Protein AF-A0A212FKU5-F1 (afdb_monomer_lite)

Sequence (119 aa):
MDLVDRCWCGLSRTAHGANIPVAPPGEAWVPQRHTQAGPTDAYGTVEFQGGPHPTKAQYVRLSHDTRPDLIVQLLTREWALERPKLLITIQGGKANFDLQPKLKKVLRKESKTGPIKST

Radius of gyration: 22.18 Å; chains: 1; bounding box: 46×38×59 Å

Organism: NCBI:txid278856

Structure (mmCIF, N/CA/C/O backbone):
data_AF-A0A212FKU5-F1
#
_entry.id   AF-A0A212FKU5-F1
#
loop_
_atom_site.group_PDB
_atom_site.id
_atom_site.type_symbol
_atom_site.label_atom_id
_atom_site.label_alt_id
_atom_site.label_comp_id
_atom_site.label_asym_id
_atom_site.label_entity_id
_atom_site.label_seq_id
_atom_site.pdbx_PDB_ins_code
_atom_site.Cartn_x
_atom_site.Cartn_y
_atom_site.Cartn_z
_atom_site.occupancy
_atom_site.B_iso_or_equiv
_atom_site.auth_seq_id
_atom_site.auth_comp_id
_atom_site.auth_asym_id
_atom_site.auth_atom_id
_atom_site.pdbx_PDB_model_num
ATOM 1 N N . MET A 1 1 ? 23.458 14.230 -25.973 1.00 41.03 1 MET A N 1
ATOM 2 C CA . MET A 1 1 ? 22.614 13.167 -26.562 1.00 41.03 1 MET A CA 1
ATOM 3 C C . MET A 1 1 ? 22.437 12.131 -25.457 1.00 41.03 1 MET A C 1
ATOM 5 O O . MET A 1 1 ? 23.149 11.149 -25.477 1.00 41.03 1 MET A O 1
ATOM 9 N N . ASP A 1 2 ? 21.592 12.355 -24.441 1.00 48.28 2 ASP A N 1
ATOM 10 C CA . ASP A 1 2 ? 21.721 11.585 -23.178 1.00 48.28 2 ASP A CA 1
ATOM 11 C C . ASP A 1 2 ? 20.374 11.225 -22.537 1.00 48.28 2 ASP A C 1
ATOM 13 O O . ASP A 1 2 ? 20.142 11.472 -21.356 1.00 48.28 2 ASP A O 1
ATOM 17 N N . LEU A 1 3 ? 19.456 10.646 -23.321 1.00 53.66 3 LEU A N 1
ATOM 18 C CA . LEU A 1 3 ? 18.154 10.186 -22.811 1.00 53.66 3 LEU A CA 1
ATOM 19 C C . LEU A 1 3 ? 17.977 8.655 -22.774 1.00 53.66 3 LEU A C 1
ATOM 21 O O . LEU A 1 3 ? 16.908 8.198 -22.388 1.00 53.66 3 LEU A O 1
ATOM 25 N N . VAL A 1 4 ? 18.968 7.853 -23.185 1.00 58.00 4 VAL A N 1
ATOM 26 C CA . VAL A 1 4 ? 18.694 6.472 -23.651 1.00 58.00 4 VAL A CA 1
ATOM 27 C C . VAL A 1 4 ? 19.090 5.352 -22.673 1.00 58.00 4 VAL A C 1
ATOM 29 O O . VAL A 1 4 ? 18.725 4.210 -22.911 1.00 58.00 4 VAL A O 1
ATOM 32 N N . ASP A 1 5 ? 19.744 5.628 -21.538 1.00 73.56 5 ASP A N 1
ATOM 33 C CA . ASP A 1 5 ? 20.304 4.546 -20.691 1.00 73.56 5 ASP A CA 1
ATOM 34 C C . ASP A 1 5 ? 19.703 4.435 -19.274 1.00 73.56 5 ASP A C 1
ATOM 36 O O . ASP A 1 5 ? 20.335 3.949 -18.328 1.00 73.56 5 ASP A O 1
ATOM 40 N N . ARG A 1 6 ? 18.454 4.891 -19.111 1.00 82.44 6 ARG A N 1
ATOM 41 C CA . ARG A 1 6 ? 17.681 4.721 -17.870 1.00 82.44 6 ARG A CA 1
ATOM 42 C C . ARG A 1 6 ? 16.587 3.676 -18.047 1.00 82.44 6 ARG A C 1
ATOM 44 O O . ARG A 1 6 ? 15.856 3.685 -19.032 1.00 82.44 6 ARG A O 1
ATOM 51 N N . CYS A 1 7 ? 16.455 2.805 -17.055 1.00 84.12 7 CYS A N 1
ATOM 52 C CA . CYS A 1 7 ? 15.339 1.875 -16.945 1.00 84.12 7 CYS A CA 1
ATOM 53 C C . CYS A 1 7 ? 14.041 2.631 -16.605 1.00 84.12 7 CYS A C 1
ATOM 55 O O . CYS A 1 7 ? 14.085 3.721 -16.030 1.00 84.12 7 CYS A O 1
ATOM 57 N N . TRP A 1 8 ? 12.875 2.035 -16.875 1.00 84.69 8 TRP A N 1
ATOM 58 C CA . TRP A 1 8 ? 11.565 2.598 -16.506 1.00 84.69 8 TRP A CA 1
ATOM 59 C C . TRP A 1 8 ? 11.389 2.865 -15.006 1.00 84.69 8 TRP A C 1
ATOM 61 O O . TRP A 1 8 ? 10.551 3.678 -14.627 1.00 84.69 8 TRP A O 1
ATOM 71 N N . CYS A 1 9 ? 12.191 2.239 -14.141 1.00 85.44 9 CYS A N 1
ATOM 72 C CA . CYS A 1 9 ? 12.211 2.544 -12.709 1.00 85.44 9 CYS A CA 1
ATOM 73 C C . CYS A 1 9 ? 13.002 3.821 -12.351 1.00 85.44 9 CYS A C 1
ATOM 75 O O . CYS A 1 9 ? 13.067 4.192 -11.182 1.00 85.44 9 CYS A O 1
ATOM 77 N N . GLY A 1 10 ? 13.625 4.482 -13.333 1.00 87.06 10 GLY A N 1
ATOM 78 C CA . GLY A 1 10 ? 14.404 5.715 -13.172 1.00 87.06 10 GLY A CA 1
ATOM 79 C C . GLY A 1 10 ? 15.889 5.512 -12.847 1.00 87.06 10 GLY A C 1
ATOM 80 O O . GLY A 1 10 ? 16.663 6.475 -12.924 1.00 87.06 10 GLY A O 1
ATOM 81 N N . LEU A 1 11 ? 16.302 4.280 -12.527 1.00 86.44 11 LEU A N 1
ATOM 82 C CA . LEU A 1 11 ? 17.697 3.911 -12.273 1.00 86.44 11 LEU A CA 1
ATOM 83 C C . LEU A 1 11 ? 18.496 3.759 -13.577 1.00 86.44 11 LEU A C 1
ATOM 85 O O . LEU A 1 11 ? 17.936 3.523 -14.651 1.00 86.44 11 LEU A O 1
ATOM 89 N N . SER A 1 12 ? 19.820 3.916 -13.485 1.00 87.00 12 SER A N 1
ATOM 90 C CA . SER A 1 12 ? 20.718 3.683 -14.619 1.00 87.00 12 SER A CA 1
ATOM 91 C C . SER A 1 12 ? 20.767 2.203 -14.975 1.00 87.00 12 SER A C 1
ATOM 93 O O . SER A 1 12 ? 20.595 1.336 -14.117 1.00 87.00 12 SER A O 1
ATOM 95 N N . ARG A 1 13 ? 21.097 1.896 -16.230 1.00 80.88 13 ARG A N 1
ATOM 96 C CA . ARG A 1 13 ? 21.323 0.512 -16.658 1.00 80.88 13 ARG A CA 1
ATOM 97 C C . ARG A 1 13 ? 22.362 -0.218 -15.803 1.00 80.88 13 ARG A C 1
ATOM 99 O O . ARG A 1 13 ? 22.159 -1.379 -15.490 1.00 80.88 13 ARG A O 1
ATOM 106 N N . THR A 1 14 ? 23.420 0.475 -15.378 1.00 84.31 14 THR A N 1
ATOM 107 C CA . THR A 1 14 ? 24.490 -0.062 -14.516 1.00 84.31 14 THR A CA 1
ATOM 108 C C . THR A 1 14 ? 24.058 -0.366 -13.083 1.00 84.31 14 THR A C 1
ATOM 110 O O . THR A 1 14 ? 24.706 -1.171 -12.421 1.00 84.31 14 THR A O 1
ATOM 113 N N . ALA A 1 15 ? 22.986 0.265 -12.588 1.00 85.81 15 ALA A N 1
ATOM 114 C CA . ALA A 1 15 ? 22.410 -0.068 -11.284 1.00 85.81 15 ALA A CA 1
ATOM 115 C C . ALA A 1 15 ? 21.714 -1.434 -11.311 1.00 85.81 15 ALA A C 1
ATOM 117 O O . ALA A 1 15 ? 21.475 -2.045 -10.270 1.00 85.81 15 ALA A O 1
ATOM 118 N N . HIS A 1 16 ? 21.390 -1.910 -12.508 1.00 81.12 16 HIS A N 1
ATOM 119 C CA . HIS A 1 16 ? 20.934 -3.258 -12.723 1.00 81.12 16 HIS A CA 1
ATOM 120 C C . HIS A 1 16 ? 22.105 -4.129 -13.194 1.00 81.12 16 HIS A C 1
ATOM 122 O O . HIS A 1 16 ? 23.014 -3.661 -13.875 1.00 81.12 16 HIS A O 1
ATOM 128 N N . GLY A 1 17 ? 22.118 -5.406 -12.812 1.00 78.94 17 GLY A N 1
ATOM 129 C CA . GLY A 1 17 ? 23.161 -6.329 -13.266 1.00 78.94 17 GLY A CA 1
ATOM 130 C C . GLY A 1 17 ? 23.214 -6.445 -14.797 1.00 78.94 17 GLY A C 1
ATOM 131 O O . GLY A 1 17 ? 22.296 -6.036 -15.504 1.00 78.94 17 GLY A O 1
ATOM 132 N N . ALA A 1 18 ? 24.272 -7.065 -15.323 1.00 74.50 18 ALA A N 1
ATOM 133 C CA . ALA A 1 18 ? 24.516 -7.146 -16.769 1.00 74.50 18 ALA A CA 1
ATOM 134 C C . ALA A 1 18 ? 23.398 -7.842 -17.586 1.00 74.50 18 ALA A C 1
ATOM 136 O O . ALA A 1 18 ? 23.317 -7.647 -18.795 1.00 74.50 18 ALA A O 1
ATOM 137 N N . ASN A 1 19 ? 22.518 -8.613 -16.935 1.00 76.44 19 ASN A N 1
ATOM 138 C CA . ASN A 1 19 ? 21.527 -9.485 -17.574 1.00 76.44 19 ASN A CA 1
ATOM 139 C C . ASN A 1 19 ? 20.075 -9.002 -17.397 1.00 76.44 19 ASN A C 1
ATOM 141 O O . ASN A 1 19 ? 19.196 -9.801 -17.075 1.00 76.44 19 ASN A O 1
ATOM 145 N N . ILE A 1 20 ? 19.799 -7.708 -17.581 1.00 79.31 20 ILE A N 1
ATOM 146 C CA . ILE A 1 20 ? 18.410 -7.219 -17.611 1.00 79.31 20 ILE A CA 1
ATOM 147 C C . ILE A 1 20 ? 17.800 -7.385 -19.006 1.00 79.31 20 ILE A C 1
ATOM 149 O O . ILE A 1 20 ? 18.386 -6.897 -19.977 1.00 79.31 20 ILE A O 1
ATOM 153 N N . PRO A 1 21 ? 16.608 -8.005 -19.117 1.00 79.62 21 PRO A N 1
ATOM 154 C CA . PRO A 1 21 ? 15.850 -8.036 -20.360 1.00 79.62 21 PRO A CA 1
ATOM 155 C C . PRO A 1 21 ? 15.550 -6.621 -20.861 1.00 79.62 21 PRO A C 1
ATOM 157 O O . PRO A 1 21 ? 15.009 -5.791 -20.131 1.00 79.62 21 PRO A O 1
ATOM 160 N N . VAL A 1 22 ? 15.876 -6.355 -22.123 1.00 82.00 22 VAL A N 1
ATOM 161 C CA . VAL A 1 22 ? 15.518 -5.104 -22.798 1.00 82.00 22 VAL A CA 1
ATOM 162 C C . VAL A 1 22 ? 14.267 -5.368 -23.623 1.00 82.00 22 VAL A C 1
ATOM 164 O O . VAL A 1 22 ? 14.256 -6.293 -24.436 1.00 82.00 22 VAL A O 1
ATOM 167 N N . ALA A 1 23 ? 13.209 -4.587 -23.404 1.00 81.88 23 ALA A N 1
ATOM 168 C CA . ALA A 1 23 ? 12.004 -4.733 -24.210 1.00 81.88 23 ALA A CA 1
ATOM 169 C C . ALA A 1 23 ? 12.246 -4.216 -25.645 1.00 81.88 23 ALA A C 1
ATOM 171 O O . ALA A 1 23 ? 13.048 -3.294 -25.840 1.00 81.88 23 ALA A O 1
ATOM 172 N N . PRO A 1 24 ? 11.552 -4.772 -26.650 1.00 84.50 24 PRO A N 1
ATOM 173 C CA . PRO A 1 24 ? 11.545 -4.250 -28.008 1.00 84.50 24 PRO A CA 1
ATOM 174 C C . PRO A 1 24 ? 11.213 -2.747 -28.071 1.00 84.50 24 PRO A C 1
ATOM 176 O O . PRO A 1 24 ? 10.396 -2.255 -27.284 1.00 84.50 24 PRO A O 1
ATOM 179 N N . PRO A 1 25 ? 11.787 -2.006 -29.036 1.00 83.12 25 PRO A N 1
ATOM 180 C CA . PRO A 1 25 ? 11.421 -0.614 -29.267 1.00 83.12 25 PRO A CA 1
ATOM 181 C C . PRO A 1 25 ? 9.915 -0.460 -29.511 1.00 83.12 25 PRO A C 1
ATOM 183 O O . PRO A 1 25 ? 9.327 -1.204 -30.293 1.00 83.12 25 PRO A O 1
ATOM 186 N N . GLY A 1 26 ? 9.296 0.528 -28.862 1.00 84.50 26 GLY A N 1
ATOM 187 C CA . GLY A 1 26 ? 7.866 0.817 -29.012 1.00 84.50 26 GLY A CA 1
ATOM 188 C C . GLY A 1 26 ? 6.934 -0.056 -28.166 1.00 84.50 26 GLY A C 1
ATOM 189 O O . GLY A 1 26 ? 5.722 0.141 -28.223 1.00 84.50 26 GLY A O 1
ATOM 190 N N . GLU A 1 27 ? 7.461 -0.983 -27.360 1.00 88.94 27 GLU A N 1
ATOM 191 C CA . GLU A 1 27 ? 6.634 -1.744 -26.428 1.00 88.94 27 GLU A CA 1
ATOM 192 C C . GLU A 1 27 ? 6.131 -0.865 -25.265 1.00 88.94 27 GLU A C 1
ATOM 194 O O . GLU A 1 27 ? 6.885 -0.108 -24.650 1.00 88.94 27 GLU A O 1
ATOM 199 N N . ALA A 1 28 ? 4.838 -0.982 -24.944 1.00 89.19 28 ALA A N 1
ATOM 200 C CA . ALA A 1 28 ? 4.249 -0.326 -23.786 1.00 89.19 28 ALA A CA 1
ATOM 201 C C . ALA A 1 28 ? 4.673 -1.018 -22.482 1.00 89.19 28 ALA A C 1
ATOM 203 O O . ALA A 1 28 ? 4.611 -2.242 -22.353 1.00 89.19 28 ALA A O 1
ATOM 204 N N . TRP A 1 29 ? 5.041 -0.221 -21.480 1.00 88.56 29 TRP A N 1
ATOM 205 C CA . TRP A 1 29 ? 5.393 -0.753 -20.171 1.00 88.56 29 TRP A CA 1
ATOM 206 C C . TRP A 1 29 ? 4.171 -1.382 -19.491 1.00 88.56 29 TRP A C 1
ATOM 208 O O . TRP A 1 29 ? 3.140 -0.739 -19.297 1.00 88.56 29 TRP A O 1
ATOM 218 N N . VAL A 1 30 ? 4.319 -2.643 -19.093 1.00 90.38 30 VAL A N 1
ATOM 219 C CA . VAL A 1 30 ? 3.354 -3.391 -18.277 1.00 90.38 30 VAL A CA 1
ATOM 220 C C . VAL A 1 30 ? 4.049 -3.972 -17.040 1.00 90.38 30 VAL A C 1
ATOM 222 O O . VAL A 1 30 ? 5.080 -4.639 -17.207 1.00 90.38 30 VAL A O 1
ATOM 225 N N . PRO A 1 31 ? 3.514 -3.768 -15.816 1.00 90.25 31 PRO A N 1
ATOM 226 C CA . PRO A 1 31 ? 4.161 -4.204 -14.577 1.00 90.25 31 PRO A CA 1
ATOM 227 C C . PRO A 1 31 ? 4.558 -5.681 -14.593 1.00 90.25 31 PRO A C 1
ATOM 229 O O . PRO A 1 31 ? 5.676 -6.028 -14.232 1.00 90.25 31 PRO A O 1
ATOM 232 N N . GLN A 1 32 ? 3.677 -6.550 -15.086 1.00 89.75 32 GLN A N 1
ATOM 233 C CA . GLN A 1 32 ? 3.843 -8.003 -15.033 1.00 89.75 32 GLN A CA 1
ATOM 234 C C . GLN A 1 32 ? 5.009 -8.518 -15.887 1.00 89.75 32 GLN A C 1
ATOM 236 O O . GLN A 1 32 ? 5.548 -9.579 -15.594 1.00 89.75 32 GLN A O 1
ATOM 241 N N . ARG A 1 33 ? 5.395 -7.794 -16.947 1.00 88.50 33 ARG A N 1
ATOM 242 C CA . ARG A 1 33 ? 6.509 -8.187 -17.835 1.00 88.50 33 ARG A CA 1
ATOM 243 C C . ARG A 1 33 ? 7.790 -7.410 -17.562 1.00 88.50 33 ARG A C 1
ATOM 245 O O . ARG A 1 33 ? 8.870 -7.91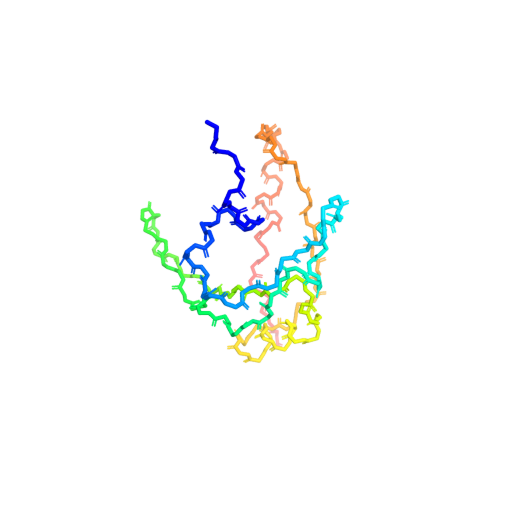1 -17.845 1.00 88.50 33 ARG A O 1
ATOM 252 N N . HIS A 1 34 ? 7.668 -6.192 -17.043 1.00 88.75 34 HIS A N 1
ATOM 253 C CA . HIS A 1 34 ? 8.780 -5.246 -16.926 1.00 88.75 34 HIS A CA 1
ATOM 254 C C . HIS A 1 34 ? 9.205 -4.986 -15.478 1.00 88.75 34 HIS A C 1
ATOM 256 O O . HIS A 1 34 ? 9.983 -4.069 -15.215 1.00 88.75 34 HIS A O 1
ATOM 262 N N . THR A 1 35 ? 8.688 -5.767 -14.530 1.00 88.56 35 THR A N 1
ATOM 263 C CA . THR A 1 35 ? 9.137 -5.776 -13.137 1.00 88.56 35 THR A CA 1
ATOM 264 C C . THR A 1 35 ? 9.411 -7.203 -12.688 1.00 88.56 35 THR A C 1
ATOM 266 O O . THR A 1 35 ? 8.922 -8.162 -13.283 1.00 88.56 35 THR A O 1
ATOM 269 N N . GLN A 1 36 ? 10.210 -7.340 -11.635 1.00 86.88 36 GLN A N 1
ATOM 270 C CA . GLN A 1 36 ? 10.495 -8.615 -10.997 1.00 86.88 36 GLN A CA 1
ATOM 271 C C . GLN A 1 36 ? 10.040 -8.543 -9.542 1.00 86.88 36 GLN A C 1
ATOM 273 O O . GLN A 1 36 ? 10.419 -7.622 -8.816 1.00 86.88 36 GLN A O 1
ATOM 278 N N . ALA A 1 37 ? 9.235 -9.516 -9.120 1.00 90.69 37 ALA A N 1
ATOM 279 C CA . ALA A 1 37 ? 8.852 -9.642 -7.724 1.00 90.69 37 ALA A CA 1
ATOM 280 C C . ALA A 1 37 ? 10.061 -10.081 -6.886 1.00 90.69 37 ALA A C 1
ATOM 282 O O . ALA A 1 37 ? 10.784 -11.010 -7.249 1.00 90.69 37 ALA A O 1
ATOM 283 N N . GLY A 1 38 ? 10.255 -9.419 -5.752 1.00 91.75 38 GLY A N 1
ATOM 284 C CA . GLY A 1 38 ? 11.259 -9.763 -4.754 1.00 91.75 38 GLY A CA 1
ATOM 285 C C . GLY A 1 38 ? 10.687 -9.603 -3.346 1.00 91.75 38 GLY A C 1
ATOM 286 O O . GLY A 1 38 ? 9.635 -8.974 -3.181 1.00 91.75 38 GLY A O 1
ATOM 287 N N . PRO A 1 39 ? 11.345 -10.179 -2.326 1.00 95.38 39 PRO A N 1
ATOM 288 C CA . PRO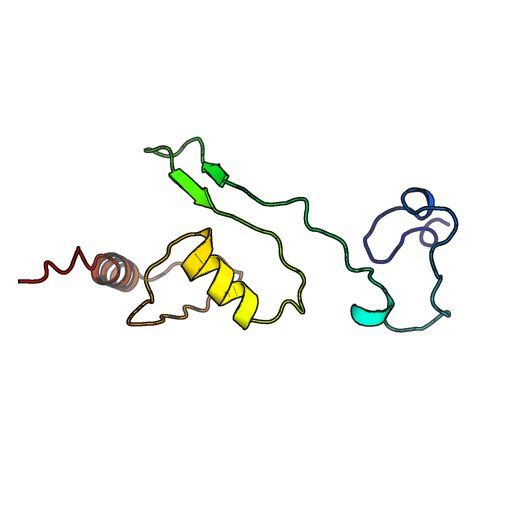 A 1 39 ? 10.943 -9.975 -0.941 1.00 95.38 39 PRO A CA 1
ATOM 289 C C . PRO A 1 39 ? 11.019 -8.487 -0.576 1.00 95.38 39 PRO A C 1
ATOM 291 O O . PRO A 1 39 ? 11.912 -7.770 -1.026 1.00 95.38 39 PRO A O 1
ATOM 294 N N . THR A 1 40 ? 10.073 -8.022 0.241 1.00 96.00 40 THR A N 1
ATOM 295 C CA . THR A 1 40 ? 10.083 -6.644 0.740 1.00 96.00 40 THR A CA 1
ATOM 296 C C . THR A 1 40 ? 11.066 -6.513 1.900 1.00 96.00 40 THR A C 1
ATOM 298 O O . THR A 1 40 ? 11.075 -7.321 2.824 1.00 96.00 40 THR A O 1
ATOM 301 N N . ASP A 1 41 ? 11.884 -5.475 1.852 1.00 97.12 41 ASP A N 1
ATOM 302 C CA . ASP A 1 41 ? 12.802 -5.026 2.901 1.00 97.12 41 ASP A CA 1
ATOM 303 C C . ASP A 1 41 ? 12.234 -3.842 3.707 1.00 97.12 41 ASP A C 1
ATOM 305 O O . ASP A 1 41 ? 12.819 -3.411 4.696 1.00 97.12 41 ASP A O 1
ATOM 309 N N . ALA A 1 42 ? 11.082 -3.310 3.288 1.00 97.69 42 ALA A N 1
ATOM 310 C CA . ALA A 1 42 ? 10.462 -2.120 3.853 1.00 97.69 42 ALA A CA 1
ATOM 311 C C . ALA A 1 42 ? 9.235 -2.500 4.691 1.00 97.69 42 ALA A C 1
ATOM 313 O O . ALA A 1 42 ? 8.095 -2.491 4.209 1.00 97.69 42 ALA A O 1
ATOM 314 N N . TYR A 1 43 ? 9.481 -2.844 5.951 1.00 97.31 43 TYR A N 1
ATOM 315 C CA . TYR A 1 43 ? 8.459 -3.159 6.946 1.00 97.31 43 TYR A CA 1
ATOM 316 C C . TYR A 1 43 ? 8.952 -2.837 8.362 1.00 97.31 43 TYR A C 1
ATOM 318 O O . TYR A 1 43 ? 10.153 -2.716 8.603 1.00 97.31 43 TYR A O 1
ATOM 326 N N . GLY A 1 44 ? 8.028 -2.695 9.312 1.00 96.31 44 GLY A N 1
ATOM 327 C CA . GLY A 1 44 ? 8.350 -2.489 10.724 1.00 96.31 44 GLY A CA 1
ATOM 328 C C . GLY A 1 44 ? 7.470 -1.429 11.372 1.00 96.31 44 GLY A C 1
ATOM 329 O O . GLY A 1 44 ? 6.278 -1.341 11.085 1.00 96.31 44 GLY A O 1
ATOM 330 N N . THR A 1 45 ? 8.069 -0.617 12.243 1.00 95.88 45 THR A N 1
ATOM 331 C CA . THR A 1 45 ? 7.376 0.444 12.985 1.00 95.88 45 THR A CA 1
ATOM 332 C C . THR A 1 45 ? 8.029 1.792 12.701 1.00 95.88 45 THR A C 1
ATOM 334 O O . THR A 1 45 ? 9.229 1.948 12.914 1.00 95.88 45 THR A O 1
ATOM 337 N N . VAL A 1 46 ? 7.244 2.772 12.251 1.00 94.62 46 VAL A N 1
ATOM 338 C CA . VAL A 1 46 ? 7.662 4.179 12.160 1.00 94.62 46 VAL A CA 1
ATOM 339 C C . VAL A 1 46 ? 7.324 4.880 13.469 1.00 94.62 46 VAL A C 1
ATOM 341 O O . VAL A 1 46 ? 6.210 4.744 13.972 1.00 94.62 46 VAL A O 1
ATOM 344 N N . GLU A 1 47 ? 8.270 5.651 14.000 1.00 93.81 47 GLU A N 1
ATOM 345 C CA . GLU A 1 47 ? 8.068 6.531 15.151 1.00 93.81 47 GLU A CA 1
ATOM 346 C C . GLU A 1 47 ? 8.096 7.991 14.696 1.00 93.81 47 GLU A C 1
ATOM 348 O O . GLU A 1 47 ? 9.103 8.484 14.185 1.00 93.81 47 GLU A O 1
ATOM 353 N N . PHE A 1 48 ? 6.969 8.683 14.855 1.00 91.88 48 PHE A N 1
ATOM 354 C CA . PHE A 1 48 ? 6.845 10.081 14.461 1.00 91.88 48 PHE A CA 1
ATOM 355 C C . PHE A 1 48 ? 7.406 10.990 15.555 1.00 91.88 48 PHE A C 1
ATOM 357 O O . PHE A 1 48 ? 6.931 10.985 16.694 1.00 91.88 48 PHE A O 1
ATOM 364 N N . GLN A 1 49 ? 8.394 11.803 15.187 1.00 91.19 49 GLN A N 1
ATOM 365 C CA . GLN A 1 49 ? 8.992 12.815 16.056 1.00 91.19 49 GLN A CA 1
ATOM 366 C C . GLN A 1 49 ? 8.341 14.188 15.828 1.00 91.19 49 GLN A C 1
ATOM 368 O O . GLN A 1 49 ? 7.835 14.475 14.745 1.00 91.19 49 GLN A O 1
ATOM 373 N N . GLY A 1 50 ? 8.353 15.047 16.852 1.00 80.88 50 GLY A N 1
ATOM 374 C CA . GLY A 1 50 ? 7.862 16.431 16.757 1.00 80.88 50 GLY A CA 1
ATOM 375 C C . GLY A 1 50 ? 6.364 16.630 17.023 1.00 80.88 50 GLY A C 1
ATOM 376 O O . GLY A 1 50 ? 5.882 17.759 16.973 1.00 80.88 50 GLY A O 1
ATOM 377 N N . GLY A 1 51 ? 5.622 15.564 17.334 1.00 79.88 51 GLY A N 1
ATOM 378 C CA . GLY A 1 51 ? 4.255 15.656 17.852 1.00 79.88 51 GLY A CA 1
ATOM 379 C C . GLY A 1 51 ? 4.211 15.847 19.377 1.00 79.88 51 GLY A C 1
ATOM 380 O O . GLY A 1 51 ? 5.197 15.573 20.058 1.00 79.88 51 GLY A O 1
ATOM 381 N N . PRO A 1 52 ? 3.058 16.253 19.945 1.00 76.88 52 PRO A N 1
ATOM 382 C CA . PRO A 1 52 ? 2.886 16.373 21.397 1.00 76.88 52 PRO A CA 1
ATOM 383 C C . PRO A 1 52 ? 3.025 15.034 22.142 1.00 76.88 52 PRO A C 1
ATOM 385 O O . PRO A 1 52 ? 3.266 15.030 23.343 1.00 76.88 52 PRO A O 1
ATOM 388 N N . HIS A 1 53 ? 2.879 13.907 21.440 1.00 73.44 53 HIS A N 1
ATOM 389 C CA . HIS A 1 53 ? 3.118 12.565 21.963 1.00 73.44 53 HIS A CA 1
ATOM 390 C C . HIS A 1 53 ? 3.856 11.737 20.901 1.00 73.44 53 HIS A C 1
ATOM 392 O O . HIS A 1 53 ? 3.499 11.846 19.720 1.00 73.44 53 HIS A O 1
ATOM 398 N N . PRO A 1 54 ? 4.833 10.893 21.286 1.00 72.88 54 PRO A N 1
ATOM 399 C CA . PRO A 1 54 ? 5.404 9.902 20.383 1.00 72.88 54 PRO A CA 1
ATOM 400 C C . PRO A 1 54 ? 4.284 8.999 19.869 1.00 72.88 54 PRO A C 1
ATOM 402 O O . PRO A 1 54 ? 3.555 8.389 20.653 1.00 72.88 54 PRO A O 1
ATOM 405 N N . THR A 1 55 ? 4.120 8.934 18.551 1.00 88.88 55 THR A N 1
ATOM 406 C CA . THR A 1 55 ? 3.165 8.019 17.919 1.00 88.88 55 THR A CA 1
ATOM 407 C C . THR A 1 55 ? 3.939 6.996 17.109 1.00 88.88 55 THR A C 1
ATOM 409 O O . THR A 1 55 ? 4.860 7.339 16.368 1.00 88.88 55 THR A O 1
ATOM 412 N N . LYS A 1 56 ? 3.587 5.723 17.296 1.00 91.88 56 LYS A N 1
ATOM 413 C CA . LYS A 1 56 ? 4.166 4.593 16.573 1.00 91.88 56 LYS A CA 1
ATOM 414 C C . LYS A 1 56 ? 3.118 4.014 15.637 1.00 91.88 56 LYS A C 1
ATOM 416 O O . LYS A 1 56 ? 1.968 3.852 16.040 1.00 91.88 56 LYS A O 1
ATOM 421 N N . ALA A 1 57 ? 3.515 3.701 14.411 1.00 92.44 57 ALA A N 1
ATOM 422 C CA . ALA A 1 57 ? 2.651 3.065 13.424 1.00 92.44 57 ALA A CA 1
ATOM 423 C C . ALA A 1 57 ? 3.366 1.884 12.768 1.00 92.44 57 ALA A C 1
ATOM 425 O O . ALA A 1 57 ? 4.512 2.012 12.336 1.00 92.44 57 ALA A O 1
ATOM 426 N N . GLN A 1 58 ? 2.680 0.745 12.683 1.00 95.25 58 GLN A N 1
ATOM 427 C CA . GLN A 1 58 ? 3.145 -0.405 11.912 1.00 95.25 58 GLN A CA 1
ATOM 428 C C . GLN A 1 58 ? 2.979 -0.130 10.414 1.00 95.25 58 GLN A C 1
ATOM 430 O O . GLN A 1 58 ? 1.992 0.475 9.990 1.00 95.25 58 GLN A O 1
ATOM 435 N N . TYR A 1 59 ? 3.945 -0.567 9.611 1.00 96.81 59 TYR A N 1
ATOM 436 C CA . TYR A 1 59 ? 3.913 -0.422 8.160 1.00 96.81 59 TYR A CA 1
ATOM 437 C C . TYR A 1 59 ? 4.537 -1.631 7.458 1.00 96.81 59 TYR A C 1
ATOM 439 O O . TYR A 1 59 ? 5.401 -2.322 8.001 1.00 96.81 59 TYR A O 1
ATOM 447 N N . VAL A 1 60 ? 4.106 -1.861 6.219 1.00 97.62 60 VAL A N 1
ATOM 448 C CA . VAL A 1 60 ? 4.718 -2.803 5.278 1.00 97.62 60 VAL A CA 1
ATOM 449 C C . VAL A 1 60 ? 4.476 -2.317 3.851 1.00 97.62 60 VAL A C 1
ATOM 451 O O . VAL A 1 60 ? 3.391 -1.829 3.528 1.00 97.62 60 VAL A O 1
ATOM 454 N N . ARG A 1 61 ? 5.481 -2.442 2.982 1.00 97.50 61 ARG A N 1
ATOM 455 C CA . ARG A 1 61 ? 5.342 -2.236 1.535 1.00 97.50 61 ARG A CA 1
ATOM 456 C C . ARG A 1 61 ? 4.931 -3.544 0.860 1.00 97.50 61 ARG A C 1
ATOM 458 O O . ARG A 1 61 ? 5.629 -4.545 1.005 1.00 97.50 61 ARG A O 1
ATOM 465 N N . LEU A 1 62 ? 3.843 -3.507 0.092 1.00 96.56 62 LEU A N 1
ATOM 466 C CA . LEU A 1 62 ? 3.294 -4.649 -0.645 1.00 96.56 62 LEU A CA 1
ATOM 467 C C . LEU A 1 62 ? 3.388 -4.436 -2.160 1.00 96.56 62 LEU A C 1
ATOM 469 O O . LEU A 1 62 ? 3.410 -3.297 -2.630 1.00 96.56 62 LEU A O 1
ATOM 473 N N . SER A 1 63 ? 3.410 -5.533 -2.921 1.00 95.44 63 SER A N 1
ATOM 474 C CA . SER A 1 63 ? 3.263 -5.476 -4.379 1.00 95.44 63 SER A CA 1
ATOM 475 C C . SER A 1 63 ? 1.831 -5.091 -4.759 1.00 95.44 63 SER A C 1
ATOM 477 O O . SER A 1 63 ? 0.883 -5.426 -4.045 1.00 95.44 63 SER A O 1
ATOM 479 N N . HIS A 1 64 ? 1.675 -4.429 -5.904 1.00 93.19 64 HIS A N 1
ATOM 480 C CA . HIS A 1 64 ? 0.387 -3.980 -6.441 1.00 93.19 64 HIS A CA 1
ATOM 481 C C . HIS A 1 64 ? -0.633 -5.112 -6.672 1.00 93.19 64 HIS A C 1
ATOM 483 O O . HIS A 1 64 ? -1.834 -4.864 -6.655 1.00 93.19 64 HIS A O 1
ATOM 489 N N . ASP A 1 65 ? -0.156 -6.338 -6.880 1.00 94.44 65 ASP A N 1
ATOM 490 C CA . ASP A 1 65 ? -0.926 -7.554 -7.158 1.00 94.44 65 ASP A CA 1
ATOM 491 C C . ASP A 1 65 ? -1.013 -8.503 -5.949 1.00 94.44 65 ASP A C 1
ATOM 493 O O . ASP A 1 65 ? -1.463 -9.644 -6.071 1.00 94.44 65 ASP A O 1
ATOM 497 N N . THR A 1 66 ? -0.606 -8.043 -4.760 1.00 96.06 66 THR A N 1
ATOM 498 C CA . THR A 1 66 ? -0.725 -8.830 -3.525 1.00 96.06 66 THR A CA 1
ATOM 499 C C . THR A 1 66 ? -2.188 -9.186 -3.280 1.00 96.06 66 THR A C 1
ATOM 501 O O . THR A 1 66 ? -3.053 -8.309 -3.228 1.00 96.06 66 THR A O 1
ATOM 504 N N . ARG A 1 67 ? -2.477 -10.479 -3.091 1.00 97.62 67 ARG A N 1
ATOM 505 C CA . ARG A 1 67 ? -3.856 -10.930 -2.901 1.00 97.62 67 ARG A CA 1
ATOM 506 C C . ARG A 1 67 ? -4.464 -10.346 -1.610 1.00 97.62 67 ARG A C 1
ATOM 508 O O . ARG A 1 67 ? -3.807 -10.388 -0.565 1.00 97.62 67 ARG A O 1
ATOM 515 N N . PRO A 1 68 ? -5.722 -9.866 -1.632 1.00 97.31 68 PRO A N 1
ATOM 516 C CA . PRO A 1 68 ? -6.348 -9.244 -0.462 1.00 97.31 68 PRO A CA 1
ATOM 517 C C . PRO A 1 68 ? -6.460 -10.148 0.774 1.00 97.31 68 PRO A C 1
ATOM 519 O O . PRO A 1 68 ? -6.393 -9.649 1.896 1.00 97.31 68 PRO A O 1
ATOM 522 N N . ASP A 1 69 ? -6.599 -11.466 0.604 1.00 97.62 69 ASP A N 1
ATOM 523 C CA . ASP A 1 69 ? -6.679 -12.426 1.716 1.00 97.62 69 ASP A CA 1
ATOM 524 C C . ASP A 1 69 ? -5.420 -12.408 2.592 1.00 97.62 69 ASP A C 1
ATOM 526 O O . ASP A 1 69 ? -5.518 -12.453 3.819 1.00 97.62 69 ASP A O 1
ATOM 530 N N . LEU A 1 70 ? -4.246 -12.248 1.974 1.00 97.19 70 LEU A N 1
ATOM 531 C CA . LEU A 1 70 ? -2.974 -12.141 2.686 1.00 97.19 70 LEU A CA 1
ATOM 532 C C . LEU A 1 70 ? -2.888 -10.835 3.483 1.00 97.19 70 LEU A C 1
ATOM 534 O O . LEU A 1 70 ? -2.360 -10.825 4.592 1.00 97.19 70 LEU A O 1
ATOM 538 N N . ILE A 1 71 ? -3.458 -9.746 2.958 1.00 96.88 71 ILE A N 1
ATOM 539 C CA . ILE A 1 71 ? -3.520 -8.450 3.649 1.00 96.88 71 ILE A CA 1
ATOM 540 C C . ILE A 1 71 ? -4.424 -8.559 4.881 1.00 96.88 71 ILE A C 1
ATOM 542 O O . ILE A 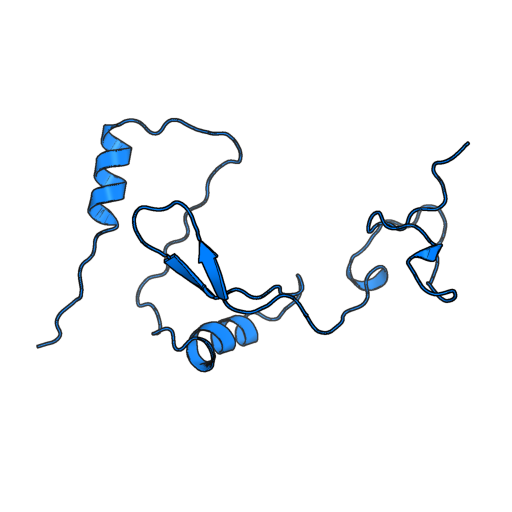1 71 ? -4.050 -8.123 5.966 1.00 96.88 71 ILE A O 1
ATOM 546 N N . VAL A 1 72 ? -5.592 -9.193 4.753 1.00 95.75 72 VAL A N 1
ATOM 547 C CA . VAL A 1 72 ? -6.490 -9.424 5.896 1.00 95.75 72 VAL A CA 1
ATOM 548 C C . VAL A 1 72 ? -5.823 -10.319 6.944 1.00 95.75 72 VAL A C 1
ATOM 550 O O . VAL A 1 72 ? -5.937 -10.047 8.142 1.00 95.75 72 VAL A O 1
ATOM 553 N N . GLN A 1 73 ? -5.100 -11.359 6.519 1.00 96.75 73 GLN A N 1
ATOM 554 C CA . GLN A 1 73 ? -4.341 -12.214 7.430 1.00 96.75 73 GLN A CA 1
ATOM 555 C C . GLN A 1 73 ? -3.264 -11.423 8.181 1.00 96.75 73 GLN A C 1
ATOM 557 O O . GLN A 1 73 ? -3.170 -11.560 9.396 1.00 96.75 73 GLN A O 1
ATOM 562 N N . LEU A 1 74 ? -2.498 -10.578 7.488 1.00 96.81 74 LEU A N 1
ATOM 563 C CA . LEU A 1 74 ? -1.497 -9.706 8.105 1.00 96.81 74 LEU A CA 1
ATOM 564 C C . LEU A 1 74 ? -2.132 -8.820 9.187 1.00 96.81 74 LEU A C 1
ATOM 566 O O . LEU A 1 74 ? -1.676 -8.816 10.327 1.00 96.81 74 LEU A O 1
ATOM 570 N N . LEU A 1 75 ? -3.213 -8.114 8.844 1.00 96.19 75 LEU A N 1
ATOM 571 C CA . LEU A 1 75 ? -3.891 -7.197 9.762 1.00 96.19 75 LEU A CA 1
ATOM 572 C C . LEU A 1 75 ? -4.431 -7.918 11.004 1.00 96.19 75 LEU A C 1
ATOM 574 O O . LEU A 1 75 ? -4.307 -7.417 12.116 1.00 96.19 75 LEU A O 1
ATOM 578 N N . THR A 1 76 ? -5.032 -9.093 10.827 1.00 95.62 76 THR A N 1
ATOM 579 C CA . THR A 1 76 ? -5.726 -9.794 11.920 1.00 95.62 76 THR A CA 1
ATOM 580 C C . THR A 1 76 ? -4.821 -10.704 12.744 1.00 95.62 76 THR A C 1
ATOM 582 O O . THR A 1 76 ? -5.055 -10.850 13.939 1.00 95.62 76 THR A O 1
ATOM 585 N N . ARG A 1 77 ? -3.802 -11.327 12.137 1.00 95.81 77 ARG A N 1
ATOM 586 C CA . ARG A 1 77 ? -2.914 -12.286 12.816 1.00 95.81 77 ARG A CA 1
ATOM 587 C C . ARG A 1 77 ? -1.603 -11.656 13.259 1.00 95.81 77 ARG A C 1
ATOM 589 O O . ARG A 1 77 ? -1.292 -11.706 14.440 1.00 95.81 77 ARG A O 1
ATOM 596 N N . GLU A 1 78 ? -0.867 -11.043 12.336 1.00 95.75 78 GLU A N 1
ATOM 597 C CA . GLU A 1 78 ? 0.467 -10.501 12.635 1.00 95.75 78 GLU A CA 1
ATOM 598 C C . GLU A 1 78 ? 0.380 -9.186 13.414 1.00 95.75 78 GLU A C 1
ATOM 600 O O . GLU A 1 78 ? 1.179 -8.925 14.309 1.00 95.75 78 GLU A O 1
ATOM 605 N N . TRP A 1 79 ? -0.605 -8.346 13.086 1.00 95.94 79 TRP A N 1
ATOM 606 C CA . TRP A 1 79 ? -0.833 -7.065 13.768 1.00 95.94 79 TRP A CA 1
ATOM 607 C C . TRP A 1 79 ? -1.909 -7.140 14.855 1.00 95.94 79 TRP A C 1
ATOM 609 O O . TRP A 1 79 ? -2.161 -6.145 15.532 1.00 95.94 79 TRP A O 1
ATOM 619 N N . ALA A 1 80 ? -2.519 -8.316 15.041 1.00 96.00 80 ALA A N 1
ATOM 620 C CA . ALA A 1 80 ? -3.521 -8.588 16.070 1.00 96.00 80 ALA A CA 1
ATOM 621 C C . ALA A 1 80 ? -4.687 -7.577 16.105 1.00 96.00 80 ALA A C 1
ATOM 623 O O . ALA A 1 80 ? -5.231 -7.280 17.171 1.00 96.00 80 ALA A O 1
ATOM 624 N N . LEU A 1 81 ? -5.086 -7.032 14.950 1.00 94.44 81 LEU A N 1
ATOM 625 C CA . LEU A 1 81 ? -6.238 -6.140 14.876 1.00 94.44 81 LEU A CA 1
ATOM 626 C C . LEU A 1 81 ? -7.535 -6.939 14.996 1.00 94.44 81 LEU A C 1
ATOM 628 O O . LEU A 1 81 ? -7.741 -7.950 14.317 1.00 94.44 81 LEU A O 1
ATOM 632 N N . GLU A 1 82 ? -8.453 -6.440 15.819 1.00 93.62 82 GLU A N 1
ATOM 633 C CA . GLU A 1 82 ? -9.798 -6.991 15.895 1.00 93.62 82 GLU A CA 1
ATOM 634 C C . GLU A 1 82 ? -10.543 -6.797 14.574 1.00 93.62 82 GLU A C 1
ATOM 636 O O . GLU A 1 82 ? -10.384 -5.795 13.870 1.00 93.62 82 GLU A O 1
ATOM 641 N N . ARG A 1 83 ? -11.416 -7.753 14.248 1.00 91.25 83 ARG A N 1
ATOM 642 C CA . ARG A 1 83 ? -12.287 -7.627 13.082 1.00 91.25 83 ARG A CA 1
ATOM 643 C C . ARG A 1 83 ? -13.199 -6.404 13.267 1.00 91.25 83 ARG A C 1
ATOM 645 O O . ARG A 1 83 ? -14.021 -6.407 14.188 1.00 91.25 83 ARG A O 1
ATOM 652 N N . PRO A 1 84 ? -13.131 -5.395 12.382 1.00 89.50 84 PRO A N 1
ATOM 653 C CA . PRO A 1 84 ? -13.987 -4.229 12.500 1.00 89.50 84 PRO A CA 1
ATOM 654 C C . PRO A 1 84 ? -15.444 -4.610 12.225 1.00 89.50 84 PRO A C 1
ATOM 656 O O . PRO A 1 84 ? -15.743 -5.401 11.331 1.00 89.50 84 PRO A O 1
ATOM 659 N N . LYS A 1 85 ? -16.364 -4.012 12.985 1.00 91.56 85 LYS A N 1
ATOM 660 C CA . LYS A 1 85 ? -17.817 -4.168 12.786 1.00 91.56 85 LYS A CA 1
ATOM 661 C C . LYS A 1 85 ? -18.375 -3.227 11.711 1.00 91.56 85 LYS A C 1
ATOM 663 O O . LYS A 1 85 ? -19.503 -3.405 11.270 1.00 91.56 85 LYS A O 1
ATOM 668 N N . LEU A 1 86 ? -17.591 -2.226 11.308 1.00 92.50 86 LEU A N 1
ATOM 669 C CA . LEU A 1 86 ? -17.935 -1.222 10.307 1.00 92.50 86 LEU A CA 1
ATOM 670 C C . LEU A 1 86 ? -16.676 -0.845 9.519 1.00 92.50 86 LEU A C 1
ATOM 672 O O . LEU A 1 86 ? -15.622 -0.621 10.111 1.00 92.50 86 LEU A O 1
ATOM 676 N N . LEU A 1 87 ? -16.801 -0.747 8.197 1.00 90.00 87 LEU A N 1
ATOM 677 C CA . LEU A 1 87 ? -15.755 -0.248 7.306 1.00 90.00 87 LEU A CA 1
ATOM 678 C C . LEU A 1 87 ? -16.198 1.101 6.746 1.00 90.00 87 LEU A C 1
ATOM 680 O O . LEU A 1 87 ? -17.238 1.194 6.097 1.00 90.00 87 LEU A O 1
ATOM 684 N N . ILE A 1 88 ? -15.412 2.143 7.010 1.00 92.12 88 ILE A N 1
ATOM 685 C CA . ILE A 1 88 ? -15.661 3.493 6.502 1.00 92.12 88 ILE A CA 1
ATOM 686 C C . ILE A 1 88 ? -14.570 3.812 5.483 1.00 92.12 88 ILE A C 1
ATOM 688 O O . ILE A 1 88 ? -13.396 3.905 5.836 1.00 92.12 88 ILE A O 1
ATOM 692 N N . THR A 1 89 ? -14.954 4.000 4.221 1.00 89.38 89 THR A N 1
ATOM 693 C CA . THR A 1 89 ? -14.047 4.470 3.168 1.00 89.38 89 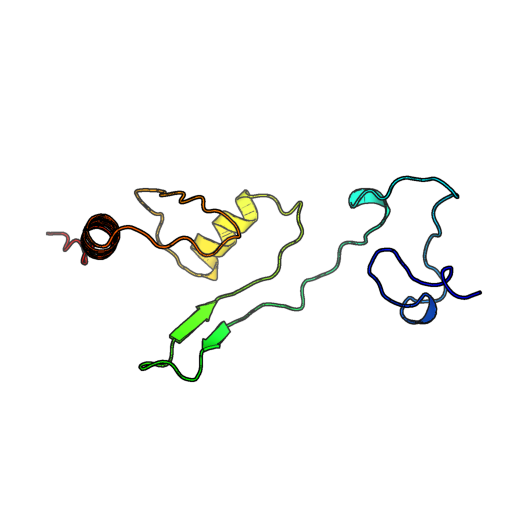THR A CA 1
ATOM 694 C C . THR A 1 89 ? -14.272 5.957 2.946 1.00 89.38 89 THR A C 1
ATOM 696 O O . THR A 1 89 ? -15.361 6.376 2.563 1.00 89.38 89 THR A O 1
ATOM 699 N N . ILE A 1 90 ? -13.233 6.758 3.176 1.00 86.94 90 ILE A N 1
ATOM 700 C CA . ILE A 1 90 ? -13.246 8.196 2.899 1.00 86.94 90 ILE A CA 1
ATOM 701 C C . ILE A 1 90 ? -12.344 8.440 1.692 1.00 86.94 90 ILE A C 1
ATOM 703 O O . ILE A 1 90 ? -11.154 8.137 1.736 1.00 86.94 90 ILE A O 1
ATOM 707 N N . GLN A 1 91 ? -12.905 8.989 0.617 1.00 87.25 91 GLN A N 1
ATOM 708 C CA . GLN A 1 91 ? -12.151 9.401 -0.567 1.00 87.25 91 GLN A CA 1
ATOM 709 C C . GLN A 1 91 ? -12.022 10.928 -0.583 1.00 87.25 91 GLN A C 1
ATOM 711 O O . GLN A 1 91 ? -12.978 11.638 -0.278 1.00 87.25 91 GLN A O 1
ATOM 716 N N . GLY A 1 92 ? -10.838 11.437 -0.923 1.00 82.06 92 GLY A N 1
ATOM 717 C CA . GLY A 1 92 ? -10.543 12.871 -0.991 1.00 82.06 92 GLY A CA 1
ATOM 718 C C . GLY A 1 92 ? -9.730 13.232 -2.236 1.00 82.06 92 GLY A C 1
ATOM 719 O O . GLY A 1 92 ? -9.226 12.354 -2.932 1.00 82.06 92 GLY A O 1
ATOM 720 N N . GLY A 1 93 ? -9.614 14.532 -2.524 1.00 79.62 93 GLY A N 1
ATOM 721 C CA . GLY A 1 93 ? -8.811 15.061 -3.633 1.00 79.62 93 GLY A CA 1
ATOM 722 C C . GLY A 1 93 ? -7.372 15.415 -3.231 1.00 79.62 93 GLY A C 1
ATOM 723 O O . GLY A 1 93 ? -7.074 15.599 -2.056 1.00 79.62 93 GLY A O 1
ATOM 724 N N . LYS A 1 94 ? -6.479 15.551 -4.224 1.00 67.50 94 LYS A N 1
ATOM 725 C CA . LYS A 1 94 ? -5.054 15.910 -4.042 1.00 67.50 94 LYS A CA 1
ATOM 726 C C . LYS A 1 94 ? -4.833 17.369 -3.599 1.00 67.50 94 LYS A C 1
ATOM 728 O O . LYS A 1 94 ? -3.775 17.691 -3.070 1.00 67.50 94 LYS A O 1
ATOM 733 N N . ALA A 1 95 ? -5.799 18.255 -3.847 1.00 74.38 95 ALA A N 1
ATOM 734 C CA . ALA A 1 95 ? -5.705 19.666 -3.486 1.00 74.38 95 ALA A CA 1
ATOM 735 C C . ALA A 1 95 ? -6.099 19.888 -2.021 1.00 74.38 95 ALA A C 1
ATOM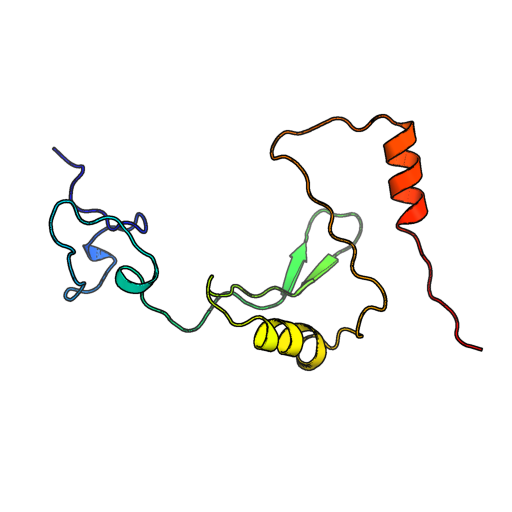 737 O O . ALA A 1 95 ? -7.081 19.318 -1.547 1.00 74.38 95 ALA A O 1
ATOM 738 N N . ASN A 1 96 ? -5.370 20.768 -1.330 1.00 70.62 96 ASN A N 1
ATOM 739 C CA . ASN A 1 96 ? -5.789 21.271 -0.026 1.00 70.62 96 ASN A CA 1
ATOM 740 C C . ASN A 1 96 ? -7.129 21.993 -0.194 1.00 70.62 96 ASN A C 1
ATOM 742 O O . ASN A 1 96 ? -7.188 23.060 -0.802 1.00 70.62 96 ASN A O 1
ATOM 746 N N . PHE A 1 97 ? -8.201 21.402 0.322 1.00 73.94 97 PHE A N 1
ATOM 747 C CA . PHE A 1 97 ? -9.515 22.024 0.356 1.00 73.94 97 PHE A CA 1
ATOM 748 C C . PHE A 1 97 ? -9.816 22.459 1.784 1.00 73.94 97 PHE A C 1
ATOM 750 O O . PHE A 1 97 ? -9.622 21.699 2.737 1.00 73.94 97 PHE A O 1
ATOM 757 N N . ASP A 1 98 ? -10.286 23.693 1.948 1.00 71.62 98 ASP A N 1
ATOM 758 C CA . ASP A 1 98 ? -10.686 24.164 3.263 1.00 71.62 98 ASP A CA 1
ATOM 759 C C . ASP A 1 98 ? -12.114 23.699 3.558 1.00 71.62 98 ASP A C 1
ATOM 761 O O . ASP A 1 98 ? -13.089 24.179 2.978 1.00 71.62 98 ASP A O 1
ATOM 765 N N . LEU A 1 99 ? -12.252 22.710 4.444 1.00 72.56 99 LEU A N 1
ATOM 766 C CA . LEU A 1 99 ? -13.570 22.298 4.914 1.00 72.56 99 LEU A CA 1
ATOM 767 C C . LEU A 1 99 ? -14.235 23.438 5.687 1.00 72.56 99 LEU A C 1
ATOM 769 O O . LEU A 1 99 ? -13.638 24.019 6.597 1.00 72.56 99 LEU A O 1
ATOM 773 N N . GLN A 1 100 ? -15.519 23.671 5.413 1.00 75.38 100 GLN A N 1
ATOM 774 C CA . GLN A 1 100 ? -16.309 24.620 6.189 1.00 75.38 100 GLN A CA 1
ATOM 775 C C . GLN A 1 100 ? -16.234 24.289 7.696 1.00 75.38 100 GLN A C 1
ATOM 777 O O . GLN A 1 100 ? -16.364 23.118 8.076 1.00 75.38 100 GLN A O 1
ATOM 782 N N . PRO A 1 101 ? -16.083 25.290 8.588 1.00 76.69 101 PRO A N 1
ATOM 783 C CA . PRO A 1 101 ? -15.864 25.065 10.021 1.00 76.69 101 PRO A CA 1
ATOM 784 C C . PRO A 1 101 ? -16.924 24.185 10.698 1.00 76.69 101 PRO A C 1
ATOM 786 O O . PRO A 1 101 ? -16.602 23.383 11.577 1.00 76.69 101 PRO A O 1
ATOM 789 N N . LYS A 1 102 ? -18.188 24.287 10.262 1.00 71.25 102 LYS A N 1
ATOM 790 C CA . LYS A 1 102 ? -19.296 23.450 10.753 1.00 71.25 102 LYS A CA 1
ATOM 791 C C . LYS A 1 102 ? -19.063 21.969 10.443 1.00 71.25 102 LYS A C 1
ATOM 793 O O . LYS A 1 102 ? -19.222 21.132 11.326 1.00 71.25 102 LYS A O 1
ATOM 798 N N . LEU A 1 103 ? -18.604 21.660 9.231 1.00 70.06 103 LEU A N 1
ATOM 799 C CA . LEU A 1 103 ? -18.333 20.295 8.785 1.00 70.06 103 LEU A CA 1
ATOM 800 C C . LEU A 1 103 ? -17.082 19.712 9.463 1.00 70.06 103 LEU A C 1
ATOM 802 O O . LEU A 1 103 ? -17.120 18.575 9.926 1.00 70.06 103 LEU A O 1
ATOM 806 N N . LYS A 1 104 ? -16.020 20.513 9.656 1.00 73.00 104 LYS A N 1
ATOM 807 C CA . LYS A 1 104 ? -14.849 20.120 10.472 1.00 73.00 104 LYS A CA 1
ATOM 808 C C . LYS A 1 104 ? -15.243 19.734 11.900 1.00 73.00 104 LYS A C 1
ATOM 810 O O . LYS A 1 104 ? -14.701 18.778 12.455 1.00 73.00 104 LYS A O 1
ATOM 815 N N . LYS A 1 105 ? -16.168 20.491 12.506 1.00 69.31 105 LYS A N 1
ATOM 816 C CA . LYS A 1 105 ? -16.626 20.267 13.884 1.00 69.31 105 LYS A CA 1
ATOM 817 C C . LYS A 1 105 ? -17.429 18.976 14.016 1.00 69.31 105 LYS A C 1
ATOM 819 O O . LYS A 1 105 ? -17.200 18.245 14.974 1.00 69.31 105 LYS A O 1
ATOM 824 N N . VAL A 1 106 ? -18.324 18.696 13.068 1.00 67.56 106 VAL A N 1
ATOM 825 C CA . VAL A 1 106 ? -19.103 17.448 13.049 1.00 67.56 106 VAL A CA 1
ATOM 826 C C . VAL A 1 106 ? -18.168 16.256 12.828 1.00 67.56 106 VAL A C 1
ATOM 828 O O . VAL A 1 106 ? -18.109 15.380 13.680 1.00 67.56 106 VAL A O 1
ATOM 831 N N . LEU A 1 107 ? -17.305 16.280 11.806 1.00 67.69 107 LEU A N 1
ATOM 832 C CA . LEU A 1 107 ? -16.387 15.165 11.515 1.00 67.69 107 LEU A CA 1
ATOM 833 C C . LEU A 1 107 ? -15.433 14.828 12.678 1.00 67.69 107 LEU A C 1
ATOM 835 O O . LEU A 1 107 ? -15.245 13.658 13.006 1.00 67.69 107 LEU A O 1
ATOM 839 N N . ARG A 1 108 ? -14.866 15.834 13.364 1.00 64.31 108 ARG A N 1
ATOM 840 C CA . ARG A 1 108 ? -14.021 15.601 14.557 1.00 64.31 108 ARG A CA 1
ATOM 841 C C . ARG A 1 108 ? -14.794 15.072 15.762 1.00 64.31 108 ARG A C 1
ATOM 843 O O . ARG A 1 108 ? -14.167 14.508 16.659 1.00 64.31 108 ARG A O 1
ATOM 850 N N . LYS A 1 109 ? -16.102 15.321 15.835 1.00 61.47 109 LYS A N 1
ATOM 851 C CA . LYS A 1 109 ? -16.951 14.889 16.947 1.00 61.47 109 LYS A CA 1
ATOM 852 C C . LYS A 1 109 ? -17.441 13.456 16.734 1.00 61.47 109 LYS A C 1
ATOM 854 O O . LYS A 1 109 ? -17.314 12.661 17.657 1.00 61.47 109 LYS A O 1
ATOM 859 N N . GLU A 1 110 ? -17.878 13.116 15.521 1.00 54.22 110 GLU A N 1
ATOM 860 C CA . GLU A 1 110 ? -18.371 11.770 15.184 1.00 54.22 110 GLU A CA 1
ATOM 861 C C . GLU A 1 110 ? -17.249 10.714 15.147 1.00 54.22 110 GLU A C 1
ATOM 863 O O . GLU A 1 110 ? -17.481 9.553 15.458 1.00 54.22 110 GLU A O 1
ATOM 868 N N . SER A 1 111 ? -16.002 11.104 14.839 1.00 54.78 111 SER A N 1
ATOM 869 C CA . SER A 1 111 ? -14.855 10.175 14.836 1.00 54.78 111 SER A CA 1
ATOM 870 C C . SER A 1 111 ? -14.361 9.780 16.240 1.00 54.78 111 SER A C 1
ATOM 872 O O . SER A 1 111 ? -13.448 8.962 16.356 1.00 54.78 111 SER A O 1
ATOM 874 N N . LYS A 1 112 ? -14.919 10.354 17.314 1.00 47.72 112 LYS A N 1
ATOM 875 C CA . LYS A 1 112 ? -14.597 9.996 18.704 1.00 47.72 112 LYS A CA 1
ATOM 876 C C . LYS A 1 112 ? -15.629 9.022 19.278 1.00 47.72 112 LYS A C 1
ATOM 878 O O . LYS A 1 112 ? -16.247 9.309 20.300 1.00 47.72 112 LYS A O 1
ATOM 883 N N . THR A 1 113 ? -15.832 7.865 18.661 1.00 43.88 113 THR A N 1
ATOM 884 C CA . THR A 1 113 ? -16.530 6.766 19.344 1.00 43.88 113 THR A CA 1
ATOM 885 C C . THR A 1 113 ? -15.585 6.151 20.375 1.00 43.88 113 THR A C 1
ATOM 887 O O . THR A 1 113 ? -14.599 5.510 20.021 1.00 43.88 113 THR A O 1
ATOM 890 N N . GLY A 1 114 ? -15.852 6.424 21.657 1.00 45.19 114 GLY A N 1
ATOM 891 C CA . GLY A 1 114 ? -15.140 5.839 22.795 1.00 45.19 114 GLY A CA 1
ATOM 892 C C . GLY A 1 114 ? -15.356 4.322 22.924 1.00 45.19 114 GLY A C 1
ATOM 893 O O . GLY A 1 114 ? -16.178 3.753 22.204 1.00 45.19 114 GLY A O 1
ATOM 894 N N . PRO A 1 115 ? -14.624 3.654 23.835 1.00 41.94 115 PRO A N 1
ATOM 895 C CA . PRO A 1 115 ? -14.689 2.206 23.990 1.00 41.94 115 PRO A CA 1
ATOM 896 C C . PRO A 1 115 ? -16.100 1.773 24.399 1.00 41.94 115 PRO A C 1
ATOM 898 O O . PRO A 1 115 ? -16.637 2.227 25.412 1.00 41.94 115 PRO A O 1
ATOM 901 N N . ILE A 1 116 ? -16.690 0.876 23.608 1.00 45.09 116 ILE A N 1
ATOM 902 C CA . ILE A 1 116 ? -17.918 0.170 23.968 1.00 45.09 116 ILE A CA 1
ATOM 903 C C . ILE A 1 116 ? -17.552 -0.758 25.129 1.00 45.09 116 ILE A C 1
ATOM 905 O O . ILE A 1 116 ? -16.901 -1.779 24.926 1.00 45.09 116 ILE A O 1
ATOM 909 N N . LYS A 1 117 ? -17.928 -0.387 26.356 1.00 40.12 117 LYS A N 1
ATOM 910 C CA . LYS A 1 117 ? -17.867 -1.298 27.504 1.00 40.12 117 LYS A CA 1
ATOM 911 C C . LYS A 1 117 ? -18.934 -2.375 27.301 1.00 40.12 117 LYS A C 1
ATOM 913 O O . LYS A 1 117 ? -20.121 -2.055 27.296 1.00 40.12 117 LYS A O 1
ATOM 918 N N . SER A 1 118 ? -18.521 -3.624 27.102 1.00 42.31 118 SER A N 1
ATOM 919 C CA . SER A 1 118 ? -19.413 -4.779 27.204 1.00 42.31 118 SER A CA 1
ATOM 920 C C . SER A 1 118 ? -19.801 -4.977 28.669 1.00 42.31 118 SER A C 1
ATOM 922 O O . SER A 1 118 ? -18.926 -4.993 29.536 1.00 42.31 118 SER A O 1
ATOM 924 N N . THR A 1 119 ? -21.107 -5.062 28.919 1.00 49.06 119 THR A N 1
ATOM 925 C CA . THR A 1 119 ? -21.686 -5.603 30.159 1.00 49.06 119 THR A CA 1
ATOM 926 C C . THR A 1 119 ? -21.415 -7.097 30.248 1.00 49.06 119 THR A C 1
ATOM 928 O O . THR A 1 119 ? -21.371 -7.731 29.168 1.00 49.06 119 THR A O 1
#

InterPro domains:
  IPR041491 TRPM, SLOG domain [PF18139] (57-109)
  IPR050927 Transient receptor potential cation channel M [PTH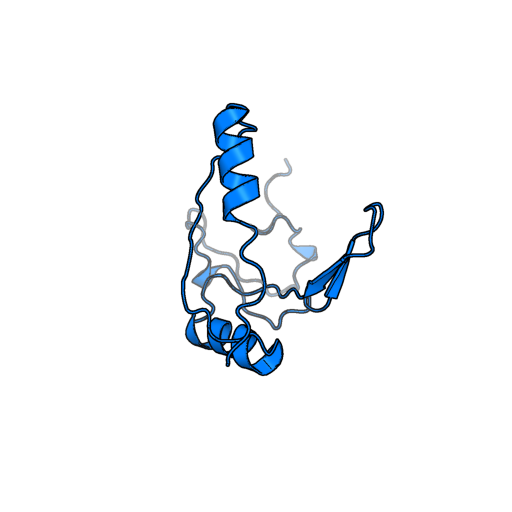R13800] (5-110)

Foldseek 3Di:
DDDPAAAPVRDGVVVDDPDQDDDDPPDDDDCVVRHDDDDFPDWDWDWDPDDPDTDIDTDTDDDPPPDVVVVVCCVCPVVVDDDDPDDDDDDDDPDDDDDDPVVVVVVVVVVPPDDDDDD

Secondary structure (DSSP, 8-state):
---SSB-TTS-BGGGS-TTPPPPPTTPPP-HHHH--------EEEEEE-SSSS-EEEEEE---TT--HHHHHHIIIIIS-PPPPS--------SS-----HHHHHHHHHHT--------

pLDDT: mean 81.94, std 15.46, range [40.12, 97.69]